Protein AF-A0A2H1WMZ8-F1 (afdb_monomer_lite)

Organism: Spodoptera frugiperda (NCBI:txid7108)

Secondary structure (DSSP, 8-state):
--PPPPPPP-------------------------PPPP-----S--------------HHHHHHHHHHHH----EEEEEEEE---TTSEEEEEEEEEE-TT--EEEEEPPP-TT-TT-EEEEEEEEEESSS--EEEEEETTEEEEE--S---S-EEEEEEEEEPPP-

Sequence (167 aa):
MKANPPLTSVTGDHHGVQCVKSKQTDHLTVSNRRRPWPAATPEALQGRCRPFGVDMVSLKSLIFFACVLAVKANFCTKETYGDTSEDYDVLLRPIILLKPDVANLTVTIPKVPECPYGVAGVKALACDADTWPTVEFKNLTEFNVQRHGDLKITGHVFIAIHCLKTP

Foldseek 3Di:
DDDDDDDDDDDDDDDDDDPDPPPPPPPPPDDDDDDDDDDDDDDPPPPDDDPDPPPCPDVVNVVVVVVVVPDLDWQKDKDKDADPDPPFDKDKDDKDKAAAPDFKDKAFADDDVVQVVDFRMKMKMKTDSAYHWDWADPHRGIIMIGDDDRSRDIIIMIMITTHDDDD

Radius of gyration: 28.24 Å; chains: 1; bounding box: 70×81×45 Å

Structure (mmCIF, N/CA/C/O backbone):
data_AF-A0A2H1WMZ8-F1
#
_entry.id   AF-A0A2H1WMZ8-F1
#
loop_
_atom_site.group_PDB
_atom_site.id
_atom_site.type_symbol
_atom_site.label_atom_id
_atom_site.label_alt_id
_atom_site.label_comp_id
_atom_site.label_asym_id
_atom_site.label_entity_id
_atom_site.label_seq_id
_atom_site.pdbx_PDB_ins_code
_atom_site.Cartn_x
_atom_site.Cartn_y
_atom_site.Cartn_z
_atom_site.occupancy
_atom_site.B_iso_or_equiv
_atom_site.auth_seq_id
_atom_site.auth_comp_id
_atom_site.auth_asym_id
_atom_site.auth_atom_id
_atom_site.pdbx_PDB_model_num
ATOM 1 N N . MET A 1 1 ? -8.175 31.288 22.882 1.00 42.62 1 MET A N 1
ATOM 2 C CA . MET A 1 1 ? -7.386 30.857 21.708 1.00 42.62 1 MET A CA 1
ATOM 3 C C . MET A 1 1 ? -5.986 30.543 22.206 1.00 42.62 1 MET A C 1
ATOM 5 O O . MET A 1 1 ? -5.310 31.455 22.660 1.00 42.62 1 MET A O 1
ATOM 9 N N . LYS A 1 2 ? -5.611 29.263 22.280 1.00 46.62 2 LYS A N 1
ATOM 10 C CA . LYS A 1 2 ? -4.321 28.819 22.826 1.00 46.62 2 LYS A CA 1
ATOM 11 C C . LYS A 1 2 ? -3.487 28.310 21.652 1.00 46.62 2 LYS A C 1
ATOM 13 O O . LYS A 1 2 ? -3.945 27.429 20.935 1.00 46.62 2 LYS A O 1
ATOM 18 N N . ALA A 1 3 ? -2.351 28.953 21.404 1.00 52.97 3 ALA A N 1
ATOM 19 C CA . ALA A 1 3 ? -1.456 28.623 20.303 1.00 52.97 3 ALA A CA 1
ATOM 20 C C . ALA A 1 3 ? -0.713 27.310 20.594 1.00 52.97 3 ALA A C 1
ATOM 22 O O . ALA A 1 3 ? -0.226 27.114 21.709 1.00 52.97 3 ALA A O 1
ATOM 23 N N . ASN A 1 4 ? -0.633 26.431 19.594 1.00 54.44 4 ASN A N 1
ATOM 24 C CA . ASN A 1 4 ? 0.196 25.228 19.637 1.00 54.44 4 ASN A CA 1
ATOM 25 C C . ASN A 1 4 ? 1.666 25.585 19.339 1.00 54.44 4 ASN A C 1
ATOM 27 O O . ASN A 1 4 ? 1.911 26.446 18.490 1.00 54.44 4 ASN A O 1
ATOM 31 N N . PRO A 1 5 ? 2.640 24.938 20.003 1.00 68.12 5 PRO A N 1
ATOM 32 C CA . PRO A 1 5 ? 4.060 25.130 19.718 1.00 68.12 5 PRO A CA 1
ATOM 33 C C . PRO A 1 5 ? 4.503 24.386 18.438 1.00 68.12 5 PRO A C 1
ATOM 35 O O . PRO A 1 5 ? 3.817 23.459 17.999 1.00 68.12 5 PRO A O 1
ATOM 38 N N . PRO A 1 6 ? 5.639 24.781 17.826 1.00 54.50 6 PRO A N 1
ATOM 39 C CA . PRO A 1 6 ? 6.111 24.209 16.570 1.00 54.50 6 PRO A CA 1
ATOM 40 C C . PRO A 1 6 ? 6.726 22.818 16.770 1.00 54.50 6 PRO A C 1
ATOM 42 O O . PRO A 1 6 ? 7.436 22.566 17.743 1.00 54.50 6 PRO A O 1
ATOM 45 N N . LEU A 1 7 ? 6.472 21.928 15.810 1.00 46.00 7 LEU A N 1
ATOM 46 C CA . LEU A 1 7 ? 7.073 20.599 15.727 1.00 46.00 7 LEU A CA 1
ATOM 47 C C . LEU A 1 7 ? 8.547 20.723 15.316 1.00 46.00 7 LEU A C 1
ATOM 49 O O . LEU A 1 7 ? 8.855 21.176 14.214 1.00 46.00 7 LEU A O 1
ATOM 53 N N . THR A 1 8 ? 9.459 20.307 16.191 1.00 41.00 8 THR A N 1
ATOM 54 C CA . THR A 1 8 ? 10.877 20.118 15.865 1.00 41.00 8 THR A CA 1
ATOM 55 C C . THR A 1 8 ? 11.081 18.736 15.253 1.00 41.00 8 THR A C 1
ATOM 57 O O . THR A 1 8 ? 10.750 17.727 15.876 1.00 41.00 8 THR A O 1
ATOM 60 N N . SER A 1 9 ? 11.640 18.681 14.040 1.00 41.94 9 SER A N 1
ATOM 61 C CA . SER A 1 9 ? 12.055 17.428 13.409 1.00 41.94 9 SER A CA 1
ATOM 62 C C . SER A 1 9 ? 13.255 16.844 14.151 1.00 41.94 9 SER A C 1
ATOM 64 O O . SER A 1 9 ? 14.292 17.499 14.265 1.00 41.94 9 SER A O 1
ATOM 66 N N . VAL A 1 10 ? 13.130 15.605 14.615 1.00 43.31 10 VAL A N 1
ATOM 67 C CA . VAL A 1 10 ? 14.248 14.827 15.151 1.00 43.31 10 VAL A CA 1
ATOM 68 C C . VAL A 1 10 ? 14.757 13.918 14.035 1.00 43.31 10 VAL A C 1
ATOM 70 O O . VAL A 1 10 ? 14.108 12.940 13.674 1.00 43.31 10 VAL A O 1
ATOM 73 N N . THR A 1 11 ? 15.914 14.250 13.468 1.00 45.00 11 THR A N 1
ATOM 74 C CA . THR A 1 11 ? 16.747 13.306 12.715 1.00 45.00 11 THR A CA 1
ATOM 75 C C . THR A 1 11 ? 17.418 12.372 13.715 1.00 45.00 11 THR A C 1
ATOM 77 O O . THR A 1 11 ? 18.298 12.793 14.463 1.00 45.00 11 THR A O 1
ATOM 80 N N . GLY A 1 12 ? 16.951 11.125 13.767 1.00 42.94 12 GLY A N 1
ATOM 81 C CA . GLY A 1 12 ? 17.564 10.048 14.534 1.00 42.94 12 GLY A CA 1
ATOM 82 C C . GLY A 1 12 ? 18.477 9.213 13.645 1.00 42.94 12 GLY A C 1
ATOM 83 O O . GLY A 1 12 ? 18.004 8.501 12.760 1.00 42.94 12 GLY A O 1
ATOM 84 N N . ASP A 1 13 ? 19.779 9.309 13.899 1.00 47.81 13 ASP A N 1
ATOM 85 C CA . ASP A 1 13 ? 20.797 8.394 13.398 1.00 47.81 13 ASP A CA 1
ATOM 86 C C . ASP A 1 13 ? 20.558 6.988 13.965 1.00 47.81 13 ASP A C 1
ATOM 88 O O . ASP A 1 13 ? 20.575 6.780 15.181 1.00 47.81 13 ASP A O 1
ATOM 92 N N . HIS A 1 14 ? 20.375 5.996 13.090 1.00 48.16 14 HIS A N 1
ATOM 93 C CA . HIS A 1 14 ? 20.364 4.593 13.492 1.00 48.16 14 HIS A CA 1
ATOM 94 C C . HIS A 1 14 ? 21.614 3.869 13.000 1.00 48.16 14 HIS A C 1
ATOM 96 O O . HIS A 1 14 ? 21.818 3.587 11.820 1.00 48.16 14 HIS A O 1
ATOM 102 N N . HIS A 1 15 ? 22.443 3.580 13.996 1.00 46.25 15 HIS A N 1
ATOM 103 C CA . HIS A 1 15 ? 23.606 2.720 13.992 1.00 46.25 15 HIS A CA 1
ATOM 104 C C . HIS A 1 15 ? 23.340 1.323 13.403 1.00 46.25 15 HIS A C 1
ATOM 106 O O . HIS A 1 15 ? 22.378 0.652 13.759 1.00 46.25 15 HIS A O 1
ATOM 112 N N . GLY A 1 16 ? 24.300 0.865 12.595 1.00 40.22 16 GLY A N 1
ATOM 113 C CA . GLY A 1 16 ? 24.899 -0.469 12.693 1.00 40.22 16 GLY A CA 1
ATOM 114 C C . GLY A 1 16 ? 23.970 -1.676 12.572 1.00 40.22 16 GLY A C 1
ATOM 115 O O . GLY A 1 16 ? 23.583 -2.277 13.569 1.00 40.22 16 GLY A O 1
ATOM 116 N N . VAL A 1 17 ? 23.751 -2.133 11.338 1.00 43.41 17 VAL A N 1
ATOM 117 C CA . VAL A 1 17 ? 23.287 -3.498 11.066 1.00 43.41 17 VAL A CA 1
ATOM 118 C C . VAL A 1 17 ? 24.372 -4.479 11.522 1.00 43.41 17 VAL A C 1
ATOM 120 O O . VAL A 1 17 ? 25.395 -4.661 10.862 1.00 43.41 17 VAL A O 1
ATOM 123 N N . GLN A 1 18 ? 24.161 -5.113 12.673 1.00 41.50 18 GLN A N 1
ATOM 124 C CA . GLN A 1 18 ? 24.968 -6.239 13.122 1.00 41.50 18 GLN A CA 1
ATOM 125 C C . GLN A 1 18 ? 24.476 -7.502 12.408 1.00 41.50 18 GLN A C 1
ATOM 127 O O . GLN A 1 18 ? 23.421 -8.046 12.728 1.00 41.50 18 GLN A O 1
ATOM 132 N N . CYS A 1 19 ? 25.242 -7.969 11.419 1.00 43.19 19 CYS A N 1
ATOM 133 C CA . CYS A 1 19 ? 24.990 -9.240 10.748 1.00 43.19 19 CYS A CA 1
ATOM 134 C C . CYS A 1 19 ? 25.042 -10.382 11.769 1.00 43.19 19 CYS A C 1
ATOM 136 O O . CYS A 1 19 ? 26.109 -10.756 12.265 1.00 43.19 19 CYS A O 1
ATOM 138 N N . VAL A 1 20 ? 23.875 -10.947 12.076 1.00 43.25 20 VAL A N 1
ATOM 139 C CA . VAL A 1 20 ? 23.751 -12.177 12.852 1.00 43.25 20 VAL A CA 1
ATOM 140 C C . VAL A 1 20 ? 24.402 -13.294 12.045 1.00 43.25 20 VAL A C 1
ATOM 142 O O . VAL A 1 20 ? 23.936 -13.684 10.977 1.00 43.25 20 VAL A O 1
ATOM 145 N N . LYS A 1 21 ? 25.528 -13.784 12.557 1.00 37.66 21 LYS A N 1
ATOM 146 C CA . LYS A 1 21 ? 26.268 -14.920 12.016 1.00 37.66 21 LYS A CA 1
ATOM 147 C C . LYS A 1 21 ? 25.383 -16.161 12.168 1.00 37.66 21 LYS A C 1
ATOM 149 O O . LYS A 1 21 ? 25.259 -16.694 13.271 1.00 37.66 21 LYS A O 1
ATOM 154 N N . SER A 1 22 ? 24.735 -16.604 11.093 1.00 46.38 22 SER A N 1
ATOM 155 C CA . SER A 1 22 ? 24.029 -17.882 11.087 1.00 46.38 22 SER A CA 1
ATOM 156 C C . SER A 1 22 ? 25.059 -18.993 11.294 1.00 46.38 22 SER A C 1
ATOM 158 O O . SER A 1 22 ? 25.997 -19.182 10.521 1.00 46.38 22 SER A O 1
ATOM 160 N N . LYS A 1 23 ? 24.925 -19.704 12.413 1.00 50.72 23 LYS A N 1
ATOM 161 C CA . LYS A 1 23 ? 25.692 -20.911 12.699 1.00 50.72 23 LYS A CA 1
ATOM 162 C C . LYS A 1 23 ? 25.115 -22.001 11.797 1.00 50.72 23 LYS A C 1
ATOM 164 O O . LYS A 1 23 ? 24.105 -22.611 12.128 1.00 50.72 23 LYS A O 1
ATOM 169 N N . GLN A 1 24 ? 25.695 -22.157 10.612 1.00 47.69 24 GLN A N 1
ATOM 170 C CA . GLN A 1 24 ? 25.340 -23.221 9.684 1.00 47.69 24 GLN A CA 1
ATOM 171 C C . GLN A 1 24 ? 25.824 -24.538 10.301 1.00 47.69 24 GLN A C 1
ATOM 173 O O . GLN A 1 24 ? 27.018 -24.828 10.347 1.00 47.69 24 GLN A O 1
ATOM 178 N N . THR A 1 25 ? 24.899 -25.285 10.896 1.00 44.28 25 THR A N 1
ATOM 179 C CA . THR A 1 25 ? 25.157 -26.644 11.367 1.00 44.28 25 THR A CA 1
ATOM 180 C C . THR A 1 25 ? 25.155 -27.546 10.140 1.00 44.28 25 THR A C 1
ATOM 182 O O . THR A 1 25 ? 24.111 -28.049 9.728 1.00 44.28 25 THR A O 1
ATOM 185 N N . ASP A 1 26 ? 26.326 -27.705 9.528 1.00 50.72 26 ASP A N 1
ATOM 186 C CA . ASP A 1 26 ? 26.569 -28.694 8.482 1.00 50.72 26 ASP A CA 1
ATOM 187 C C . ASP A 1 26 ? 26.426 -30.100 9.074 1.00 50.72 26 ASP A C 1
ATOM 189 O O . ASP A 1 26 ? 27.381 -30.716 9.550 1.00 50.72 26 ASP A O 1
ATOM 193 N N . HIS A 1 27 ? 25.213 -30.646 9.027 1.00 58.81 27 HIS A N 1
ATOM 194 C CA . HIS A 1 27 ? 25.002 -32.086 9.125 1.00 58.81 27 HIS A CA 1
ATOM 195 C C . HIS A 1 27 ? 25.358 -32.735 7.780 1.00 58.81 27 HIS A C 1
ATOM 197 O O . HIS A 1 27 ? 24.506 -33.229 7.047 1.00 58.81 27 HIS A O 1
ATOM 203 N N . LEU A 1 28 ? 26.653 -32.734 7.456 1.00 58.25 28 LEU A N 1
ATOM 204 C CA . LEU A 1 28 ? 27.221 -33.551 6.389 1.00 58.25 28 LEU A CA 1
ATOM 205 C C . LEU A 1 28 ? 27.454 -34.965 6.924 1.00 58.25 28 LEU A C 1
ATOM 207 O O . LEU A 1 28 ? 28.504 -35.287 7.477 1.00 58.25 28 LEU A O 1
ATOM 211 N N . THR A 1 29 ? 26.473 -35.845 6.741 1.00 61.41 29 THR A N 1
ATOM 212 C CA . THR A 1 29 ? 26.695 -37.289 6.860 1.00 61.41 29 THR A CA 1
ATOM 213 C C . THR A 1 29 ? 27.374 -37.784 5.583 1.00 61.41 29 THR A C 1
ATOM 215 O O . THR A 1 29 ? 26.731 -38.256 4.648 1.00 61.41 29 THR A O 1
ATOM 218 N N . VAL A 1 30 ? 28.700 -37.652 5.515 1.00 44.41 30 VAL A N 1
ATOM 219 C CA . VAL A 1 30 ? 29.505 -38.260 4.447 1.00 44.41 30 VAL A CA 1
ATOM 220 C C . VAL A 1 30 ? 29.596 -39.765 4.703 1.00 44.41 30 VAL A C 1
ATOM 222 O O . VAL A 1 30 ? 30.289 -40.228 5.609 1.00 44.41 30 VAL A O 1
ATOM 225 N N . SER A 1 31 ? 28.879 -40.544 3.892 1.00 60.22 31 SER A N 1
ATOM 226 C CA . SER A 1 31 ? 29.014 -41.999 3.831 1.00 60.22 31 SER A CA 1
ATOM 227 C C . SER A 1 31 ? 30.369 -42.367 3.222 1.00 60.22 31 SER A C 1
ATOM 229 O O . SER A 1 31 ? 30.642 -42.145 2.043 1.00 60.22 31 SER A O 1
ATOM 231 N N . ASN A 1 32 ? 31.231 -42.937 4.055 1.00 54.66 32 ASN A N 1
ATOM 232 C CA . ASN A 1 32 ? 32.567 -43.397 3.706 1.00 54.66 32 ASN A CA 1
ATOM 233 C C . ASN A 1 32 ? 32.468 -44.748 2.965 1.00 54.66 32 ASN A C 1
ATOM 235 O O . ASN A 1 32 ? 32.590 -45.810 3.571 1.00 54.66 32 ASN A O 1
ATOM 239 N N . ARG A 1 33 ? 32.223 -44.735 1.648 1.00 60.72 33 ARG A N 1
ATOM 240 C CA . ARG A 1 33 ? 32.404 -45.920 0.784 1.00 60.72 33 ARG A CA 1
ATOM 241 C C . ARG A 1 33 ? 33.689 -45.784 -0.024 1.00 60.72 33 ARG A C 1
ATOM 243 O O . ARG A 1 33 ? 33.685 -45.351 -1.172 1.00 60.72 33 ARG A O 1
ATOM 250 N N . ARG A 1 34 ? 34.800 -46.194 0.589 1.00 63.84 34 ARG A N 1
ATOM 251 C CA . ARG A 1 34 ? 36.074 -46.414 -0.105 1.00 63.84 34 ARG A CA 1
ATOM 252 C C . ARG A 1 34 ? 35.965 -47.678 -0.961 1.00 63.84 34 ARG A C 1
ATOM 254 O O . ARG A 1 34 ? 35.870 -48.776 -0.421 1.00 63.84 34 ARG A O 1
ATOM 261 N N . ARG A 1 35 ? 36.012 -47.531 -2.287 1.00 69.81 35 ARG A N 1
ATOM 262 C CA . ARG A 1 35 ? 36.519 -48.586 -3.177 1.00 69.81 35 ARG A CA 1
ATOM 263 C C . ARG A 1 35 ? 38.016 -48.333 -3.397 1.00 69.81 35 ARG A C 1
ATOM 265 O O . ARG A 1 35 ? 38.363 -47.202 -3.732 1.00 69.81 35 ARG A O 1
ATOM 272 N N . PRO A 1 36 ? 38.895 -49.331 -3.231 1.00 62.31 36 PRO A N 1
ATOM 273 C CA . PRO A 1 36 ? 40.279 -49.239 -3.679 1.00 62.31 36 PRO A CA 1
ATOM 274 C C . PRO A 1 36 ? 40.313 -49.272 -5.212 1.00 62.31 36 PRO A C 1
ATOM 276 O O . PRO A 1 36 ? 39.778 -50.206 -5.809 1.00 62.31 36 PRO A O 1
ATOM 279 N N . TRP A 1 37 ? 40.924 -48.272 -5.847 1.00 65.00 37 TRP A N 1
ATOM 280 C CA . TRP A 1 37 ? 41.340 -48.363 -7.250 1.00 65.00 37 TRP A CA 1
ATOM 281 C C . TRP A 1 37 ? 42.851 -48.636 -7.304 1.00 65.00 37 TRP A C 1
ATOM 283 O O . TRP A 1 37 ? 43.570 -48.122 -6.441 1.00 65.00 37 TRP A O 1
ATOM 293 N N . PRO A 1 38 ? 43.353 -49.433 -8.265 1.00 63.09 38 PRO A N 1
ATOM 294 C CA . PRO A 1 38 ? 44.772 -49.753 -8.356 1.00 63.09 38 PRO A CA 1
ATOM 295 C C . PRO A 1 38 ? 45.602 -48.527 -8.742 1.00 63.09 38 PRO A C 1
ATOM 297 O O . PRO A 1 38 ? 45.184 -47.710 -9.564 1.00 63.09 38 PRO A O 1
ATOM 300 N N . ALA A 1 39 ? 46.793 -48.428 -8.156 1.00 54.12 39 ALA A N 1
ATOM 301 C CA . ALA A 1 39 ? 47.775 -47.400 -8.457 1.00 54.12 39 ALA A CA 1
ATOM 302 C C . ALA A 1 39 ? 48.192 -47.461 -9.935 1.00 54.12 39 ALA A C 1
ATOM 304 O O . ALA A 1 39 ? 48.810 -48.430 -10.371 1.00 54.12 39 ALA A O 1
ATOM 305 N N . ALA A 1 40 ? 47.866 -46.412 -10.689 1.00 57.50 40 ALA A N 1
ATOM 306 C CA . ALA A 1 40 ? 48.524 -46.109 -11.950 1.00 57.50 40 ALA A CA 1
ATOM 307 C C . ALA A 1 40 ? 49.651 -45.103 -11.673 1.00 57.50 40 ALA A C 1
ATOM 309 O O . ALA A 1 40 ? 49.449 -44.071 -11.032 1.00 57.50 40 ALA A O 1
ATOM 310 N N . THR A 1 41 ? 50.844 -45.465 -12.122 1.00 58.28 41 THR A N 1
ATOM 311 C CA . THR A 1 41 ? 52.135 -44.781 -12.002 1.00 58.28 41 THR A CA 1
ATOM 312 C C . THR A 1 41 ? 52.080 -43.337 -12.538 1.00 58.28 41 THR A C 1
ATOM 314 O O . THR A 1 41 ? 51.694 -43.153 -13.695 1.00 58.28 41 THR A O 1
ATOM 317 N N . PRO A 1 42 ? 52.476 -42.297 -11.772 1.00 55.53 42 PRO A N 1
ATOM 318 C CA . PRO A 1 42 ? 52.453 -40.915 -12.238 1.00 55.53 42 PRO A CA 1
ATOM 319 C C . PRO A 1 42 ? 53.870 -40.431 -12.583 1.00 55.53 42 PRO A C 1
ATOM 321 O O . PRO A 1 42 ? 54.480 -39.707 -11.805 1.00 55.53 42 PRO A O 1
ATOM 324 N N . GLU A 1 43 ? 54.410 -40.808 -13.743 1.00 58.31 43 GLU A N 1
ATOM 325 C CA . GLU A 1 43 ? 55.758 -40.356 -14.158 1.00 58.31 43 GLU A CA 1
ATOM 326 C C . GLU A 1 43 ? 55.802 -39.595 -15.495 1.00 58.31 43 GLU A C 1
ATOM 328 O O . GLU A 1 43 ? 56.878 -39.249 -15.965 1.00 58.31 43 GLU A O 1
ATOM 333 N N . ALA A 1 44 ? 54.662 -39.238 -16.105 1.00 57.88 44 ALA A N 1
ATOM 334 C CA . ALA A 1 44 ? 54.677 -38.647 -17.455 1.00 57.88 44 ALA A CA 1
ATOM 335 C C . ALA A 1 44 ? 53.774 -37.418 -17.687 1.00 57.88 44 ALA A C 1
ATOM 337 O O . ALA A 1 44 ? 53.413 -37.134 -18.825 1.00 57.88 44 ALA A O 1
ATOM 338 N N . LEU A 1 45 ? 53.418 -36.650 -16.650 1.00 51.62 45 LEU A N 1
ATOM 339 C CA . LEU A 1 45 ? 52.582 -35.440 -16.805 1.00 51.62 45 LEU A CA 1
ATOM 340 C C . LEU A 1 45 ? 53.209 -34.170 -16.214 1.00 51.62 45 LEU A C 1
ATOM 342 O O . LEU A 1 45 ? 52.519 -33.234 -15.824 1.00 51.62 45 LEU A O 1
ATOM 346 N N . GLN A 1 46 ? 54.542 -34.091 -16.221 1.00 55.62 46 GLN A N 1
ATOM 347 C CA . GLN A 1 46 ? 55.292 -32.872 -15.891 1.00 55.62 46 GLN A CA 1
ATOM 348 C C . GLN A 1 46 ? 55.451 -31.945 -17.115 1.00 55.62 46 GLN A C 1
ATOM 350 O O . GLN A 1 46 ? 56.499 -31.356 -17.375 1.00 55.62 46 GLN A O 1
ATOM 355 N N . GLY A 1 47 ? 54.377 -31.814 -17.894 1.00 50.56 47 GLY A N 1
ATOM 356 C CA . GLY A 1 47 ? 54.275 -30.883 -19.009 1.00 50.56 47 GLY A CA 1
ATOM 357 C C . GLY A 1 47 ? 53.830 -29.508 -18.522 1.00 50.56 47 GLY A C 1
ATOM 358 O O . GLY A 1 47 ? 52.640 -29.245 -18.441 1.00 50.56 47 GLY A O 1
ATOM 359 N N . ARG A 1 48 ? 54.805 -28.654 -18.184 1.00 57.53 48 ARG A N 1
ATOM 360 C CA . ARG A 1 48 ? 54.744 -27.175 -18.131 1.00 57.53 48 ARG A CA 1
ATOM 361 C C . ARG A 1 48 ? 53.337 -26.542 -18.164 1.00 57.53 48 ARG A C 1
ATOM 363 O O . ARG A 1 48 ? 52.925 -25.985 -19.181 1.00 57.53 48 ARG A O 1
ATOM 370 N N . CYS A 1 49 ? 52.682 -26.453 -17.011 1.00 54.62 49 CYS A N 1
ATOM 371 C CA . CYS A 1 49 ? 51.713 -25.382 -16.788 1.00 54.62 49 CYS A CA 1
ATOM 372 C C . CYS A 1 49 ? 52.494 -24.088 -16.531 1.00 54.62 49 CYS A C 1
ATOM 374 O O . CYS A 1 49 ? 53.032 -23.885 -15.443 1.00 54.62 49 CYS A O 1
ATOM 376 N N . ARG A 1 50 ? 52.595 -23.213 -17.540 1.00 60.53 50 ARG A N 1
ATOM 377 C CA . ARG A 1 50 ? 52.918 -21.805 -17.279 1.00 60.53 50 ARG A CA 1
ATOM 378 C C . ARG A 1 50 ? 51.731 -21.224 -16.505 1.00 60.53 50 ARG A C 1
ATOM 380 O O . ARG A 1 50 ? 50.617 -21.321 -17.022 1.00 60.53 50 ARG A O 1
ATOM 387 N N . PRO A 1 51 ? 51.915 -20.641 -15.310 1.00 55.12 51 PRO A N 1
ATOM 388 C CA . PRO A 1 51 ? 50.850 -19.863 -14.707 1.00 55.12 51 PRO A CA 1
ATOM 389 C C . PRO A 1 51 ? 50.601 -18.689 -15.650 1.00 55.12 51 PRO A C 1
ATOM 391 O O . PRO A 1 51 ? 51.471 -17.841 -15.851 1.00 55.12 51 PRO A O 1
ATOM 394 N N . PHE A 1 52 ? 49.444 -18.688 -16.309 1.00 56.50 52 PHE A N 1
ATOM 395 C CA . PHE A 1 52 ? 48.944 -17.478 -16.936 1.00 56.50 52 PHE A CA 1
ATOM 396 C C . PHE A 1 52 ? 48.926 -16.412 -15.843 1.00 56.50 52 PHE A C 1
ATOM 398 O O . PHE A 1 52 ? 48.354 -16.643 -14.778 1.00 56.50 52 PHE A O 1
ATOM 405 N N . GLY A 1 53 ? 49.621 -15.299 -16.084 1.00 55.94 53 GLY A N 1
ATOM 406 C CA . GLY A 1 53 ? 49.625 -14.120 -15.227 1.00 55.94 53 GLY A CA 1
ATOM 407 C C . GLY A 1 53 ? 48.242 -13.488 -15.225 1.00 55.94 53 GLY A C 1
ATOM 408 O O . GLY A 1 53 ? 48.015 -12.466 -15.857 1.00 55.94 53 GLY A O 1
ATOM 409 N N . VAL A 1 54 ? 47.294 -14.143 -14.563 1.00 58.12 54 VAL A N 1
ATOM 410 C CA . VAL A 1 54 ? 46.131 -13.469 -14.023 1.00 58.12 54 VAL A CA 1
ATOM 411 C C . VAL A 1 54 ? 46.669 -12.681 -12.845 1.00 58.12 54 VAL A C 1
ATOM 413 O O . VAL A 1 54 ? 46.960 -13.244 -11.788 1.00 58.12 54 VAL A O 1
ATOM 416 N N . ASP A 1 55 ? 46.898 -11.386 -13.071 1.00 63.69 55 ASP A N 1
ATOM 417 C CA . ASP A 1 55 ? 47.088 -10.437 -11.986 1.00 63.69 55 ASP A CA 1
ATOM 418 C C . ASP A 1 55 ? 46.034 -10.764 -10.943 1.00 63.69 55 ASP A C 1
ATOM 420 O O . ASP A 1 55 ? 44.846 -10.870 -11.254 1.00 63.69 55 ASP A O 1
ATOM 424 N N . MET A 1 56 ? 46.497 -11.064 -9.736 1.00 59.19 56 MET A N 1
ATOM 425 C CA . MET A 1 56 ? 45.677 -11.514 -8.629 1.00 59.19 56 MET A CA 1
ATOM 426 C C . MET A 1 56 ? 44.828 -10.320 -8.188 1.00 59.19 56 MET A C 1
ATOM 428 O O . MET A 1 56 ? 45.119 -9.679 -7.180 1.00 59.19 56 MET A O 1
ATOM 432 N N . VAL A 1 57 ? 43.813 -9.977 -8.992 1.00 59.31 57 VAL A N 1
ATOM 433 C CA . VAL A 1 57 ? 42.783 -9.002 -8.670 1.00 59.31 57 VAL A CA 1
ATOM 434 C C . VAL A 1 57 ? 42.185 -9.541 -7.390 1.00 59.31 57 VAL A C 1
ATOM 436 O O . VAL A 1 57 ? 41.538 -10.588 -7.383 1.00 59.31 57 VAL A O 1
ATOM 439 N N . SER A 1 58 ? 42.585 -8.902 -6.291 1.00 69.31 58 SER A N 1
ATOM 440 C CA . SER A 1 58 ? 42.419 -9.385 -4.928 1.00 69.31 58 SER A CA 1
ATOM 441 C C . SER A 1 58 ? 41.045 -10.022 -4.780 1.00 69.31 58 SER A C 1
ATOM 443 O O . SER A 1 58 ? 40.045 -9.368 -5.058 1.00 69.31 58 SER A O 1
ATOM 445 N N . LEU A 1 59 ? 40.972 -11.285 -4.349 1.00 63.31 59 LEU A N 1
ATOM 446 C CA . LEU A 1 59 ? 39.710 -12.010 -4.138 1.00 63.31 59 LEU A CA 1
ATOM 447 C C . LEU A 1 59 ? 38.706 -11.184 -3.306 1.00 63.31 59 LEU A C 1
ATOM 449 O O . LEU A 1 59 ? 37.497 -11.288 -3.482 1.00 63.31 59 LEU A O 1
ATOM 453 N N . LYS A 1 60 ? 39.220 -10.285 -2.455 1.00 62.91 60 LYS A N 1
ATOM 454 C CA . LYS A 1 60 ? 38.439 -9.296 -1.704 1.00 62.91 60 LYS A CA 1
ATOM 455 C C . LYS A 1 60 ? 37.698 -8.294 -2.600 1.00 62.91 60 LYS A C 1
ATOM 457 O O . LYS A 1 60 ? 36.567 -7.954 -2.288 1.00 62.91 60 LYS A O 1
ATOM 462 N N . SER A 1 61 ? 38.303 -7.849 -3.700 1.00 65.12 61 SER A N 1
ATOM 463 C CA . SER A 1 61 ? 37.702 -6.958 -4.702 1.00 65.12 61 SER A CA 1
ATOM 464 C C . SER A 1 61 ? 36.576 -7.648 -5.482 1.00 65.12 61 SER A C 1
ATOM 466 O O . SER A 1 61 ? 35.506 -7.065 -5.639 1.00 65.12 61 SER A O 1
ATOM 468 N N . LEU A 1 62 ? 36.755 -8.919 -5.864 1.00 65.19 62 LEU A N 1
ATOM 469 C CA . LEU A 1 62 ? 35.703 -9.730 -6.499 1.00 65.19 62 LEU A CA 1
ATOM 470 C C . LEU A 1 62 ? 34.507 -9.978 -5.566 1.00 65.19 62 LEU A C 1
ATOM 472 O O . LEU A 1 62 ? 33.361 -9.837 -5.988 1.00 65.19 62 LEU A O 1
ATOM 476 N N . ILE A 1 63 ? 34.758 -10.282 -4.288 1.00 66.19 63 ILE A N 1
ATOM 477 C CA . ILE A 1 63 ? 33.694 -10.446 -3.282 1.00 66.19 63 ILE A CA 1
ATOM 478 C C . ILE A 1 63 ? 32.949 -9.122 -3.050 1.00 66.19 63 ILE A C 1
ATOM 480 O O . ILE A 1 63 ? 31.726 -9.122 -2.919 1.00 66.19 63 ILE A O 1
ATOM 484 N N . PHE A 1 64 ? 33.655 -7.987 -3.049 1.00 60.97 64 PHE A N 1
ATOM 485 C CA . PHE A 1 64 ? 33.028 -6.675 -2.875 1.00 60.97 64 PHE A CA 1
ATOM 486 C C . PHE A 1 64 ? 32.085 -6.331 -4.038 1.00 60.97 64 PHE A C 1
ATOM 488 O O . PHE A 1 64 ? 30.947 -5.934 -3.800 1.00 60.97 64 PHE A O 1
ATOM 495 N N . PHE A 1 65 ? 32.510 -6.555 -5.287 1.00 60.88 65 PHE A N 1
ATOM 496 C CA . PHE A 1 65 ? 31.657 -6.337 -6.461 1.00 60.88 65 PHE A CA 1
ATOM 497 C C . PHE A 1 65 ? 30.450 -7.284 -6.502 1.00 60.88 65 PHE A C 1
ATOM 499 O O . PHE A 1 65 ? 29.346 -6.847 -6.823 1.00 60.88 65 PHE A O 1
ATOM 506 N N . ALA A 1 66 ? 30.620 -8.553 -6.120 1.00 61.56 66 ALA A N 1
ATOM 507 C CA . ALA A 1 66 ? 29.510 -9.504 -6.051 1.00 61.56 66 ALA A CA 1
ATOM 508 C C . ALA A 1 66 ? 28.453 -9.103 -5.001 1.00 61.56 66 ALA A C 1
ATOM 510 O O . ALA A 1 66 ? 27.258 -9.227 -5.261 1.00 61.56 66 ALA A O 1
ATOM 511 N N . CYS A 1 67 ? 28.866 -8.567 -3.846 1.00 57.56 67 CYS A N 1
ATOM 512 C CA . CYS A 1 67 ? 27.938 -8.081 -2.820 1.00 57.56 67 CYS A CA 1
ATOM 513 C C . CYS A 1 67 ? 27.192 -6.805 -3.237 1.00 57.56 67 CYS A C 1
ATOM 515 O O . CYS A 1 67 ? 26.005 -6.680 -2.945 1.00 57.56 67 CYS A O 1
ATOM 517 N N . VAL A 1 68 ? 27.851 -5.878 -3.941 1.00 60.78 68 VAL A N 1
ATOM 518 C CA . VAL A 1 68 ? 27.211 -4.638 -4.421 1.00 60.78 68 VAL A CA 1
ATOM 519 C C . VAL A 1 68 ? 26.145 -4.930 -5.484 1.00 60.78 68 VAL A C 1
ATOM 521 O O . VAL A 1 68 ? 25.110 -4.273 -5.508 1.00 60.78 68 VAL A O 1
ATOM 524 N N . LEU A 1 69 ? 26.340 -5.956 -6.317 1.00 58.16 69 LEU A N 1
ATOM 525 C CA . LEU A 1 69 ? 25.363 -6.354 -7.340 1.00 58.16 69 LEU A CA 1
ATOM 526 C C . LEU A 1 69 ? 24.179 -7.172 -6.790 1.00 58.16 69 LEU A C 1
ATOM 528 O O . LEU A 1 69 ? 23.166 -7.311 -7.474 1.00 58.16 69 LEU A O 1
ATOM 532 N N . ALA A 1 70 ? 24.285 -7.724 -5.577 1.00 57.69 70 ALA A N 1
ATOM 533 C CA . ALA A 1 70 ? 23.277 -8.627 -5.018 1.00 57.69 70 ALA A CA 1
ATOM 534 C C . ALA A 1 70 ? 22.149 -7.920 -4.246 1.00 57.69 70 ALA A C 1
ATOM 536 O O . ALA A 1 70 ? 21.113 -8.534 -3.985 1.00 57.69 70 ALA A O 1
ATOM 537 N N . VAL A 1 71 ? 22.302 -6.640 -3.898 1.00 59.41 71 VAL A N 1
ATOM 538 C CA . VAL A 1 71 ? 21.235 -5.870 -3.246 1.00 59.41 71 VAL A CA 1
ATOM 539 C C . VAL A 1 71 ? 20.412 -5.180 -4.328 1.00 59.41 71 VAL A C 1
ATOM 541 O O . VAL A 1 71 ? 20.645 -4.021 -4.659 1.00 59.41 71 VAL A O 1
ATOM 544 N N . LYS A 1 72 ? 19.434 -5.892 -4.902 1.00 65.88 72 LYS A N 1
ATOM 545 C CA . LYS A 1 72 ? 18.348 -5.211 -5.619 1.00 65.88 72 LYS A CA 1
ATOM 546 C C . LYS A 1 72 ? 17.607 -4.359 -4.595 1.00 65.88 72 LYS A C 1
ATOM 548 O O . LYS A 1 72 ? 16.851 -4.887 -3.781 1.00 65.88 72 LYS A O 1
ATOM 553 N N . ALA A 1 73 ? 17.894 -3.063 -4.579 1.00 70.69 73 ALA A N 1
ATOM 554 C CA . ALA A 1 73 ? 17.150 -2.122 -3.765 1.00 70.69 73 ALA A CA 1
ATOM 555 C C . ALA A 1 73 ? 15.700 -2.128 -4.264 1.00 70.69 73 ALA A C 1
ATOM 557 O O . ALA A 1 73 ? 15.442 -1.800 -5.417 1.00 70.69 73 ALA A O 1
ATOM 558 N N . ASN A 1 74 ? 14.764 -2.548 -3.413 1.00 84.38 74 ASN A N 1
ATOM 559 C CA . ASN A 1 74 ? 13.351 -2.322 -3.677 1.00 84.38 74 ASN A CA 1
ATOM 560 C C . ASN A 1 74 ? 13.047 -0.875 -3.282 1.00 84.38 74 ASN A C 1
ATOM 562 O O . ASN A 1 74 ? 13.312 -0.469 -2.149 1.00 84.38 74 ASN A O 1
ATOM 566 N N . PHE A 1 75 ? 12.510 -0.105 -4.216 1.00 94.38 75 PHE A N 1
ATOM 567 C CA . PHE A 1 75 ? 12.042 1.250 -3.986 1.00 94.38 75 PHE A CA 1
ATOM 568 C C . PHE A 1 75 ? 10.663 1.173 -3.338 1.00 94.38 75 PHE A C 1
ATOM 570 O O . PHE A 1 75 ? 9.707 0.695 -3.948 1.00 94.38 75 PHE A O 1
ATOM 577 N N . CYS A 1 76 ? 10.567 1.593 -2.078 1.00 95.75 76 CYS A N 1
ATOM 578 C CA . CYS A 1 76 ? 9.374 1.380 -1.269 1.00 95.75 76 CYS A CA 1
ATOM 579 C C . CYS A 1 76 ? 8.817 2.686 -0.713 1.00 95.75 76 CYS A C 1
ATOM 581 O O . CYS A 1 76 ? 9.452 3.327 0.118 1.00 95.75 76 CYS A O 1
ATOM 583 N N . THR A 1 77 ? 7.586 3.021 -1.071 1.00 97.19 77 THR A N 1
ATOM 584 C CA . THR A 1 77 ? 6.876 4.176 -0.520 1.00 97.19 77 THR A CA 1
ATOM 585 C C . THR A 1 77 ? 5.920 3.726 0.568 1.00 97.19 77 THR A C 1
ATOM 587 O O . THR A 1 77 ? 5.138 2.788 0.392 1.00 97.19 77 THR A O 1
ATOM 590 N N . LYS A 1 78 ? 5.999 4.401 1.713 1.00 96.81 78 LYS A N 1
ATOM 591 C CA . LYS A 1 78 ? 5.156 4.161 2.878 1.00 96.81 78 LYS A CA 1
ATOM 592 C C . LYS A 1 78 ? 4.225 5.343 3.064 1.00 96.81 78 LYS A C 1
ATOM 594 O O . LYS A 1 78 ? 4.711 6.462 3.148 1.00 96.81 78 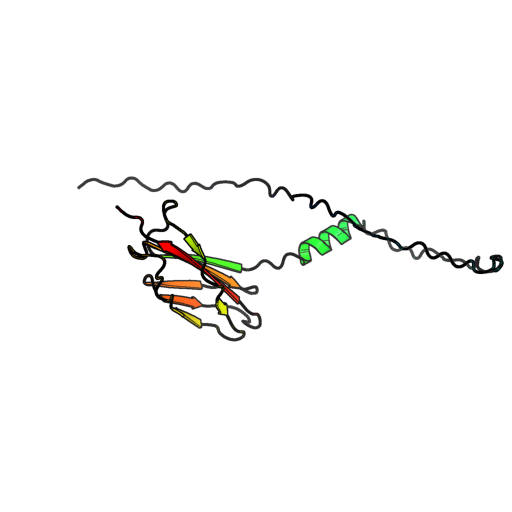LYS A O 1
ATOM 599 N N . GLU A 1 79 ? 2.945 5.058 3.243 1.00 97.62 79 GLU A N 1
ATOM 600 C CA . GLU A 1 79 ? 1.935 6.066 3.548 1.00 97.62 79 GLU A CA 1
ATOM 601 C C . GLU A 1 79 ? 1.019 5.580 4.675 1.00 97.62 79 GLU A C 1
ATOM 603 O O . GLU A 1 79 ? 0.849 4.373 4.894 1.00 97.62 79 GLU A O 1
ATOM 608 N N . THR A 1 80 ? 0.440 6.518 5.418 1.00 96.94 80 THR A N 1
ATOM 609 C CA . THR A 1 80 ? -0.441 6.238 6.558 1.00 96.94 80 THR A CA 1
ATOM 610 C C . THR A 1 80 ? -1.693 7.097 6.505 1.00 96.94 80 THR A C 1
ATOM 612 O O . THR A 1 80 ? -1.615 8.275 6.176 1.00 96.94 80 THR A O 1
ATOM 615 N N . TYR A 1 81 ? -2.830 6.532 6.902 1.00 97.44 81 TYR A N 1
ATOM 616 C CA . TYR A 1 81 ? -4.095 7.249 7.026 1.00 97.44 81 TYR A CA 1
ATOM 617 C C . TYR A 1 81 ? -4.770 6.910 8.354 1.00 97.44 81 TYR A C 1
ATOM 619 O O . TYR A 1 81 ? -4.896 5.736 8.702 1.00 97.44 81 TYR A O 1
ATOM 627 N N . GLY A 1 82 ? -5.242 7.927 9.074 1.00 95.88 82 GLY A N 1
ATOM 628 C CA . GLY A 1 82 ? -5.807 7.772 10.417 1.00 95.88 82 GLY A CA 1
ATOM 629 C C . GLY A 1 82 ? -4.740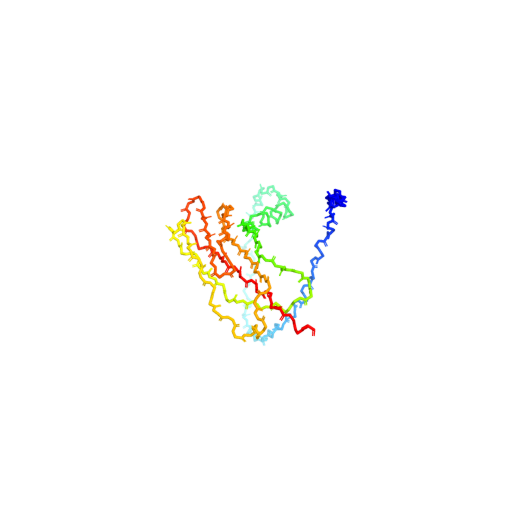 7.706 11.512 1.00 95.88 82 GLY A C 1
ATOM 630 O O . GLY A 1 82 ? -3.604 8.135 11.314 1.00 95.88 82 GLY A O 1
ATOM 631 N N . ASP A 1 83 ? -5.121 7.188 12.677 1.00 93.88 83 ASP A N 1
ATOM 632 C CA . ASP A 1 83 ? -4.239 7.079 13.837 1.00 93.88 83 ASP A CA 1
ATOM 633 C C . ASP A 1 83 ? -3.487 5.739 13.825 1.00 93.88 83 ASP A C 1
ATOM 635 O O . ASP A 1 83 ? -4.081 4.663 13.894 1.00 93.88 83 ASP A O 1
ATOM 639 N N . THR A 1 84 ? -2.160 5.811 13.713 1.00 90.31 84 THR A N 1
ATOM 640 C CA . THR A 1 84 ? -1.263 4.646 13.745 1.00 90.31 84 THR A CA 1
ATOM 641 C C . THR A 1 84 ? -0.350 4.653 14.969 1.00 90.31 84 THR A C 1
ATOM 643 O O . THR A 1 84 ? 0.789 4.186 14.868 1.00 90.31 84 THR A O 1
ATOM 646 N N . SER A 1 85 ? -0.804 5.232 16.086 1.00 88.94 85 SER A N 1
ATOM 647 C CA . SER A 1 85 ? -0.101 5.174 17.372 1.00 88.94 85 SER A CA 1
ATOM 648 C C . SER A 1 85 ? 0.287 3.734 17.746 1.00 88.94 85 SER A C 1
ATOM 650 O O . SER A 1 85 ? -0.349 2.762 17.326 1.00 88.94 85 SER A O 1
ATOM 652 N N . GLU A 1 86 ? 1.359 3.587 18.524 1.00 71.94 86 GLU A N 1
ATOM 653 C CA . GLU A 1 86 ? 1.928 2.284 18.904 1.00 71.94 86 GLU A CA 1
ATOM 654 C C . GLU A 1 86 ? 1.016 1.473 19.840 1.00 71.94 86 GLU A C 1
ATOM 656 O O . GLU A 1 86 ? 1.221 0.276 20.021 1.00 71.94 86 GLU A O 1
ATOM 661 N N . ASP A 1 87 ? -0.040 2.092 20.370 1.00 75.12 87 ASP A N 1
ATOM 662 C CA . ASP A 1 87 ? -0.984 1.464 21.290 1.00 75.12 87 ASP A CA 1
ATOM 663 C C . ASP A 1 87 ? -2.075 0.616 20.617 1.00 75.12 87 ASP A C 1
ATOM 665 O O . ASP A 1 87 ? -2.979 0.167 21.312 1.00 75.12 87 ASP A O 1
ATOM 669 N N . TYR A 1 88 ? -2.031 0.335 19.314 1.00 77.81 88 TYR A N 1
ATOM 670 C CA . TYR A 1 88 ? -3.072 -0.450 18.626 1.00 77.81 88 TYR A CA 1
ATOM 671 C C . TYR A 1 88 ? -2.609 -1.849 18.205 1.00 77.81 88 TYR A C 1
ATOM 673 O O . TYR A 1 88 ? -1.437 -2.063 17.897 1.00 77.81 88 TYR A O 1
ATOM 681 N N . ASP A 1 89 ? -3.549 -2.797 18.121 1.00 72.62 89 ASP A N 1
ATOM 682 C CA . ASP A 1 89 ? -3.268 -4.129 17.577 1.00 72.62 89 ASP A CA 1
ATOM 683 C C . ASP A 1 89 ? -3.028 -4.038 16.065 1.00 72.62 89 ASP A C 1
ATOM 685 O O . ASP A 1 89 ? -3.825 -3.442 15.332 1.00 72.62 89 ASP A O 1
ATOM 689 N N . VAL A 1 90 ? -1.919 -4.627 15.603 1.00 82.12 90 VAL A N 1
ATOM 690 C CA . VAL A 1 90 ? -1.514 -4.614 14.193 1.00 82.12 90 VAL A CA 1
ATOM 691 C C . VAL A 1 90 ? -1.924 -5.918 13.527 1.00 82.12 90 VAL A C 1
ATOM 693 O O . VAL A 1 90 ? -1.315 -6.965 13.755 1.00 82.12 90 VAL A O 1
ATOM 696 N N . LEU A 1 91 ? -2.909 -5.848 12.632 1.00 75.00 91 LEU A N 1
ATOM 697 C CA . LEU A 1 91 ? -3.216 -6.957 11.737 1.00 75.00 91 LEU A CA 1
ATOM 698 C C . LEU A 1 91 ? -2.460 -6.782 10.418 1.00 75.00 91 LEU A C 1
ATOM 700 O O . LEU A 1 91 ? -2.725 -5.855 9.649 1.00 75.00 91 LEU A O 1
ATOM 704 N N . LEU A 1 92 ? -1.535 -7.701 10.142 1.00 77.56 92 LEU A N 1
ATOM 705 C CA . LEU A 1 92 ? -0.866 -7.799 8.847 1.00 77.56 92 LEU A CA 1
ATOM 706 C C . LEU A 1 92 ? -1.742 -8.619 7.899 1.00 77.56 92 LEU A C 1
ATOM 708 O O . LEU A 1 92 ? -1.889 -9.831 8.064 1.00 77.56 92 LEU A O 1
ATOM 712 N N . ARG A 1 93 ? -2.340 -7.952 6.907 1.00 70.31 93 ARG A N 1
ATOM 713 C CA . ARG A 1 93 ? -3.081 -8.631 5.834 1.00 70.31 93 ARG A CA 1
ATOM 714 C C . ARG A 1 93 ? -2.147 -9.003 4.675 1.00 70.31 93 ARG A C 1
ATOM 716 O O . ARG A 1 93 ? -1.081 -8.402 4.533 1.00 70.31 93 ARG A O 1
ATOM 723 N N . PRO A 1 94 ? -2.514 -10.024 3.872 1.00 67.81 94 PRO A N 1
ATOM 724 C CA . PRO A 1 94 ? -1.652 -10.561 2.828 1.00 67.81 94 PRO A CA 1
ATOM 725 C C . PRO A 1 94 ? -1.239 -9.518 1.788 1.00 67.81 94 PRO A C 1
ATOM 727 O O . PRO A 1 94 ? -1.920 -8.525 1.542 1.00 67.81 94 PRO A O 1
ATOM 730 N N . ILE A 1 95 ? -0.102 -9.816 1.169 1.00 84.62 95 ILE A N 1
ATOM 731 C CA . ILE A 1 95 ? 0.573 -9.019 0.151 1.00 84.62 95 ILE A CA 1
ATOM 732 C C . ILE A 1 95 ? -0.300 -8.948 -1.102 1.00 84.62 95 ILE A C 1
ATOM 734 O O . ILE A 1 95 ? -0.668 -9.983 -1.662 1.00 84.62 95 ILE A O 1
ATOM 738 N N . ILE A 1 96 ? -0.583 -7.742 -1.585 1.00 92.06 96 ILE A N 1
ATOM 739 C CA . ILE A 1 96 ? -1.189 -7.556 -2.905 1.00 92.06 96 ILE A CA 1
ATOM 740 C C . ILE A 1 96 ? -0.064 -7.537 -3.936 1.00 92.06 96 ILE A C 1
ATOM 742 O O . ILE A 1 96 ? 0.903 -6.785 -3.804 1.00 92.06 96 ILE A O 1
ATOM 746 N N . LEU A 1 97 ? -0.193 -8.377 -4.963 1.00 94.19 97 LEU A N 1
ATOM 747 C CA . LEU A 1 97 ? 0.749 -8.436 -6.077 1.00 94.19 97 LEU A CA 1
ATOM 748 C C . LEU A 1 97 ? 0.331 -7.441 -7.162 1.00 94.19 97 LEU A C 1
ATOM 750 O O . LEU A 1 97 ? -0.741 -7.571 -7.758 1.00 94.19 97 LEU A O 1
ATOM 754 N N . LEU A 1 98 ? 1.198 -6.468 -7.438 1.00 93.88 98 LEU A N 1
ATOM 755 C CA . LEU A 1 98 ? 1.049 -5.540 -8.554 1.00 93.88 98 LEU A CA 1
ATOM 756 C C . LEU A 1 98 ? 1.539 -6.243 -9.818 1.00 93.88 98 LEU A C 1
ATOM 758 O O . LEU A 1 98 ? 2.730 -6.518 -9.955 1.00 93.88 98 LEU A O 1
ATOM 762 N N . LYS A 1 99 ? 0.619 -6.570 -10.726 1.00 96.25 99 LYS A N 1
ATOM 763 C CA . LYS A 1 99 ? 0.951 -7.271 -11.972 1.00 96.25 99 LYS A CA 1
ATOM 764 C C . LYS A 1 99 ? 1.845 -6.408 -12.876 1.00 96.25 99 LYS A C 1
ATOM 766 O O . LYS A 1 99 ? 1.721 -5.181 -12.832 1.00 96.25 99 LYS A O 1
ATOM 771 N N . PRO A 1 100 ? 2.691 -7.027 -13.718 1.00 96.38 100 PRO A N 1
ATOM 772 C CA . PRO A 1 100 ? 3.391 -6.314 -14.779 1.00 96.38 100 PRO A CA 1
ATOM 773 C C . PRO A 1 100 ? 2.441 -5.480 -15.646 1.00 96.38 100 PRO A C 1
ATOM 775 O O . PRO A 1 100 ? 1.264 -5.823 -15.775 1.00 96.38 100 PRO A O 1
ATOM 778 N N . ASP A 1 101 ? 2.953 -4.379 -16.194 1.00 96.94 101 ASP A N 1
ATOM 779 C CA . ASP A 1 101 ? 2.254 -3.448 -17.096 1.00 96.94 101 ASP A CA 1
ATOM 780 C C . ASP A 1 101 ? 1.040 -2.712 -16.487 1.00 96.94 101 ASP A C 1
ATOM 782 O O . ASP A 1 101 ? 0.358 -1.941 -17.162 1.00 96.94 101 ASP A O 1
ATOM 786 N N . VAL A 1 102 ? 0.769 -2.896 -15.190 1.00 97.19 102 VAL A N 1
ATOM 787 C CA . VAL A 1 102 ? -0.269 -2.152 -14.464 1.00 97.19 102 VAL A CA 1
ATOM 788 C C . VAL A 1 102 ? 0.366 -0.957 -13.768 1.00 97.19 102 VAL A C 1
ATOM 790 O O . VAL A 1 102 ? 1.049 -1.130 -12.763 1.00 97.19 102 VAL A O 1
ATOM 793 N N . ALA A 1 103 ? 0.116 0.250 -14.280 1.00 97.00 103 ALA A N 1
ATOM 794 C CA . ALA A 1 103 ? 0.612 1.494 -13.685 1.00 97.00 103 ALA A CA 1
ATOM 795 C C . ALA A 1 103 ? -0.221 1.932 -12.472 1.00 97.00 103 ALA A C 1
ATOM 797 O O . ALA A 1 103 ? 0.323 2.288 -11.437 1.00 97.00 103 ALA A O 1
ATOM 798 N N . ASN A 1 104 ? -1.549 1.878 -12.583 1.00 97.81 104 ASN A N 1
ATOM 799 C CA . ASN A 1 104 ? -2.463 2.377 -11.560 1.00 97.81 104 ASN A CA 1
ATOM 800 C C . ASN A 1 104 ? -3.287 1.228 -10.987 1.00 97.81 104 ASN A C 1
ATOM 802 O O . ASN A 1 104 ? -3.965 0.518 -11.730 1.00 97.81 104 ASN A O 1
ATOM 806 N N . LEU A 1 105 ? -3.258 1.073 -9.666 1.00 97.44 105 LEU A N 1
ATOM 807 C CA . LEU A 1 105 ? -4.086 0.111 -8.954 1.00 97.44 105 LEU A CA 1
ATOM 808 C C . LEU A 1 105 ? -4.842 0.806 -7.828 1.00 97.44 105 LEU A C 1
ATOM 810 O O . LEU A 1 105 ? -4.240 1.409 -6.943 1.00 97.44 105 LEU A O 1
ATOM 814 N N . THR A 1 106 ? -6.160 0.654 -7.821 1.00 97.88 106 THR A N 1
ATOM 815 C CA . THR A 1 106 ? -6.973 0.974 -6.651 1.00 97.88 106 THR A CA 1
ATOM 816 C C . THR A 1 106 ? -7.056 -0.258 -5.763 1.00 97.88 106 THR A C 1
ATOM 818 O O . THR A 1 106 ? -7.467 -1.334 -6.199 1.00 97.88 106 THR A O 1
ATOM 821 N N . VAL A 1 107 ? -6.646 -0.096 -4.512 1.00 96.19 107 VAL A N 1
ATOM 822 C CA . VAL A 1 107 ? -6.677 -1.136 -3.494 1.00 96.19 107 VAL A CA 1
ATOM 823 C C . VAL A 1 107 ? -7.846 -0.871 -2.560 1.00 96.19 107 VAL A C 1
ATOM 825 O O . VAL A 1 107 ? -7.912 0.177 -1.920 1.00 96.19 107 VAL A O 1
ATOM 828 N N . THR A 1 108 ? -8.743 -1.849 -2.451 1.00 96.06 108 THR A N 1
ATOM 829 C CA . THR A 1 108 ? -9.836 -1.842 -1.475 1.00 96.06 108 THR A CA 1
ATOM 830 C C . THR A 1 108 ? -9.497 -2.772 -0.320 1.00 96.06 108 THR A C 1
ATOM 832 O O . THR A 1 108 ? -9.256 -3.966 -0.509 1.00 96.06 108 THR A O 1
ATOM 835 N N . ILE A 1 109 ? -9.486 -2.227 0.891 1.00 93.12 109 ILE A N 1
ATOM 836 C CA . ILE A 1 109 ? -9.223 -2.964 2.122 1.00 93.12 109 ILE A CA 1
ATOM 837 C C . ILE A 1 109 ? -10.534 -3.624 2.557 1.00 93.12 109 ILE A C 1
ATOM 839 O O . ILE A 1 109 ? -11.520 -2.920 2.804 1.00 93.12 109 ILE A O 1
ATOM 843 N N . PRO A 1 110 ? -10.589 -4.965 2.647 1.00 90.44 110 PRO A N 1
ATOM 844 C CA . PRO A 1 110 ? -11.797 -5.645 3.084 1.00 90.44 110 PRO A CA 1
ATOM 845 C C . PRO A 1 110 ? -12.098 -5.304 4.544 1.00 90.44 110 PRO A C 1
ATOM 847 O O . PRO A 1 110 ? -11.194 -5.029 5.336 1.00 90.44 110 PRO A O 1
ATOM 850 N N . LYS A 1 111 ? -13.381 -5.377 4.914 1.00 90.19 111 LYS A N 1
ATOM 851 C CA . LYS A 1 111 ? -13.800 -5.230 6.311 1.00 90.19 111 LYS A CA 1
ATOM 852 C C . LYS A 1 111 ? -13.038 -6.218 7.195 1.00 90.19 111 LYS A C 1
ATOM 854 O O . LYS A 1 111 ? -12.898 -7.390 6.847 1.00 90.19 111 LYS A O 1
ATOM 859 N N . VAL A 1 112 ? -12.568 -5.715 8.333 1.00 90.19 112 VAL A N 1
ATOM 860 C CA . VAL A 1 112 ? -11.712 -6.437 9.275 1.00 90.19 112 VAL A CA 1
ATOM 861 C C . VAL A 1 112 ? -12.536 -6.858 10.486 1.00 90.19 112 VAL A C 1
ATOM 863 O O . VAL A 1 112 ? -12.729 -6.031 11.375 1.00 90.19 112 VAL A O 1
ATOM 866 N N . PRO A 1 113 ? -13.065 -8.096 10.536 1.00 87.62 113 PRO A N 1
ATOM 867 C CA . PRO A 1 113 ? -13.823 -8.559 11.699 1.00 87.62 113 PRO A CA 1
ATOM 868 C C . PRO A 1 113 ? -12.983 -8.578 12.986 1.00 87.62 113 PRO A C 1
ATOM 870 O O . PRO A 1 113 ? -13.540 -8.509 14.075 1.00 87.62 113 PRO A O 1
ATOM 873 N N . GLU A 1 114 ? -11.655 -8.625 12.866 1.00 90.19 114 GLU A N 1
ATOM 874 C CA . GLU A 1 114 ? -10.704 -8.594 13.979 1.00 90.19 114 GLU A CA 1
ATOM 875 C C . GLU A 1 114 ? -10.616 -7.222 14.672 1.00 90.19 114 GLU A C 1
ATOM 877 O O . GLU A 1 114 ? -10.039 -7.134 15.749 1.00 90.19 114 GLU A O 1
ATOM 882 N N . CYS A 1 115 ? -11.202 -6.166 14.093 1.00 91.69 115 CYS A N 1
ATOM 883 C CA . CYS A 1 115 ? -11.312 -4.849 14.718 1.00 91.69 115 CYS A CA 1
ATOM 884 C C . CYS A 1 115 ? -12.752 -4.616 15.227 1.00 91.69 115 CYS A C 1
ATOM 886 O O . CYS A 1 115 ? -13.517 -3.898 14.573 1.00 91.69 115 CYS A O 1
ATOM 888 N N . PRO A 1 116 ? -13.158 -5.188 16.379 1.00 90.62 116 PRO A N 1
ATOM 889 C CA . PRO A 1 116 ? -14.541 -5.113 16.862 1.00 90.62 116 PRO A CA 1
ATOM 890 C C . PRO A 1 116 ? -15.002 -3.682 17.169 1.00 90.62 116 PRO A C 1
ATOM 892 O O . PRO A 1 116 ? -16.185 -3.379 17.036 1.00 90.62 116 PRO A O 1
ATOM 895 N N . TYR A 1 117 ? -14.071 -2.794 17.528 1.00 91.88 117 TYR A N 1
ATOM 896 C CA . TYR A 1 117 ? -14.338 -1.380 17.817 1.00 91.88 117 TYR A CA 1
ATOM 897 C C . TYR A 1 117 ? -14.082 -0.457 16.620 1.00 91.88 117 TYR A C 1
ATOM 899 O O . TYR A 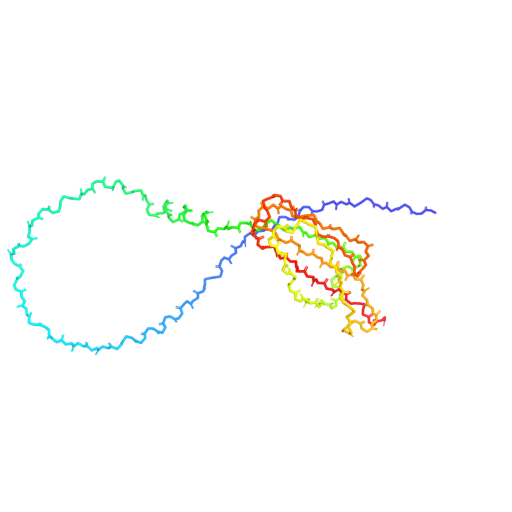1 117 ? -14.210 0.756 16.741 1.00 91.88 117 TYR A O 1
ATOM 907 N N . GLY A 1 118 ? -13.750 -1.020 15.454 1.00 91.31 118 GLY A N 1
ATOM 908 C CA . GLY A 1 118 ? -13.418 -0.271 14.246 1.00 91.31 118 GLY A CA 1
ATOM 909 C C . GLY A 1 118 ? -11.916 -0.084 14.023 1.00 91.31 118 GLY A C 1
ATOM 910 O O . GLY A 1 118 ? -11.073 -0.479 14.829 1.00 91.31 118 GLY A O 1
ATOM 911 N N . VAL A 1 119 ? -11.587 0.493 12.868 1.00 93.50 119 VAL A N 1
ATOM 912 C CA . VAL A 1 119 ? -10.210 0.742 12.422 1.00 93.50 119 VAL A CA 1
ATOM 913 C C . VAL A 1 119 ? -9.803 2.157 12.828 1.00 93.50 119 VAL A C 1
ATOM 915 O O . VAL A 1 119 ? -10.463 3.116 12.435 1.00 93.50 119 VAL A O 1
ATOM 918 N N . ALA A 1 120 ? -8.718 2.277 13.592 1.00 94.88 120 ALA A N 1
ATOM 919 C CA . ALA A 1 120 ? -8.126 3.549 14.004 1.00 94.88 120 ALA A CA 1
ATOM 920 C C . ALA A 1 120 ? -7.291 4.170 12.874 1.00 94.88 120 ALA A C 1
ATOM 922 O O . ALA A 1 120 ? -7.377 5.369 12.601 1.00 94.88 120 ALA A O 1
ATOM 923 N N . GLY A 1 121 ? -6.524 3.330 12.176 1.00 95.44 121 GLY A N 1
ATOM 924 C CA . GLY A 1 121 ? -5.648 3.761 11.098 1.00 95.44 121 GLY A CA 1
ATOM 925 C C . GLY A 1 121 ? -5.132 2.614 10.245 1.00 95.44 121 GLY A C 1
ATOM 926 O O . GLY A 1 121 ? -5.251 1.432 10.575 1.00 95.44 121 GLY A O 1
ATOM 927 N N . VAL A 1 122 ? -4.551 2.976 9.110 1.00 95.50 122 VAL A N 1
ATOM 928 C CA . VAL A 1 122 ? -3.993 2.051 8.130 1.00 95.50 122 VAL A CA 1
ATOM 929 C C . VAL A 1 122 ? -2.633 2.556 7.681 1.00 95.50 122 VAL A C 1
ATOM 931 O O . VAL A 1 122 ? -2.424 3.749 7.479 1.00 95.50 122 VAL A O 1
ATOM 934 N N . LYS A 1 123 ? -1.704 1.624 7.493 1.00 95.88 123 LYS A N 1
ATOM 935 C CA . LYS A 1 123 ? -0.375 1.860 6.941 1.00 95.88 123 LYS A CA 1
ATOM 936 C C . LYS A 1 123 ? -0.195 0.987 5.707 1.00 95.88 123 LYS A C 1
ATOM 938 O O . LYS A 1 123 ? -0.329 -0.233 5.791 1.00 95.88 123 LYS A O 1
ATOM 943 N N . ALA A 1 124 ? 0.108 1.610 4.576 1.00 96.06 124 ALA A N 1
ATOM 944 C CA . ALA A 1 124 ? 0.414 0.928 3.327 1.00 96.06 124 ALA A CA 1
ATOM 945 C C . ALA A 1 124 ? 1.899 1.096 2.996 1.00 96.06 124 ALA A C 1
ATOM 947 O O . ALA A 1 124 ? 2.463 2.178 3.149 1.00 96.06 124 ALA A O 1
ATOM 948 N N . LEU A 1 125 ? 2.530 0.018 2.541 1.00 96.12 125 LEU A N 1
ATOM 949 C CA . LEU A 1 125 ? 3.894 0.013 2.023 1.00 96.12 125 LEU A CA 1
ATOM 950 C C . LEU A 1 125 ? 3.860 -0.596 0.624 1.00 96.12 125 LEU A C 1
ATOM 952 O O . LEU A 1 125 ? 3.647 -1.799 0.488 1.00 96.12 125 LEU A O 1
ATOM 956 N N . ALA A 1 126 ? 4.049 0.226 -0.402 1.00 96.56 126 ALA A N 1
ATOM 957 C CA . ALA A 1 126 ? 4.149 -0.227 -1.783 1.00 96.56 126 ALA A CA 1
ATOM 958 C C . ALA A 1 126 ? 5.619 -0.259 -2.197 1.00 96.56 126 ALA A C 1
ATOM 960 O O . ALA A 1 126 ? 6.309 0.747 -2.082 1.00 96.56 126 ALA A O 1
ATOM 961 N N . CYS A 1 127 ? 6.083 -1.403 -2.683 1.00 95.44 127 CYS A N 1
ATOM 962 C CA . CYS A 1 127 ? 7.441 -1.619 -3.154 1.00 95.44 127 CYS A CA 1
ATOM 963 C C . CYS A 1 127 ? 7.439 -2.008 -4.630 1.00 95.44 127 CYS A C 1
ATOM 965 O O . CYS A 1 127 ? 6.690 -2.898 -5.045 1.00 95.44 127 CYS A O 1
ATOM 967 N N . ASP A 1 128 ? 8.332 -1.394 -5.391 1.00 94.94 128 ASP A N 1
ATOM 968 C CA . ASP A 1 128 ? 8.668 -1.770 -6.757 1.00 94.94 128 ASP A CA 1
ATOM 969 C C . ASP A 1 128 ? 10.184 -1.957 -6.869 1.00 94.94 128 ASP A C 1
ATOM 971 O O . ASP A 1 128 ? 10.947 -1.372 -6.103 1.00 94.94 128 ASP A O 1
ATOM 975 N N . ALA A 1 129 ? 10.640 -2.782 -7.801 1.00 91.81 129 ALA A N 1
ATOM 976 C CA . ALA A 1 129 ? 12.071 -2.988 -8.008 1.00 91.81 129 ALA A CA 1
ATOM 977 C C . ALA A 1 129 ? 12.666 -2.026 -9.051 1.00 91.81 129 ALA A C 1
ATOM 979 O O . ALA A 1 129 ? 13.884 -2.006 -9.206 1.00 91.81 129 ALA A O 1
ATOM 980 N N . ASP A 1 130 ? 11.835 -1.239 -9.745 1.00 91.94 130 ASP A N 1
ATOM 981 C CA . ASP A 1 130 ? 12.295 -0.298 -10.769 1.00 91.94 130 ASP A CA 1
ATOM 982 C C . ASP A 1 130 ? 12.296 1.160 -10.285 1.00 91.94 130 ASP A C 1
ATOM 984 O O . ASP A 1 130 ? 13.309 1.850 -10.381 1.00 91.94 130 ASP A O 1
ATOM 988 N N . THR A 1 131 ? 11.186 1.638 -9.707 1.00 95.12 131 THR A N 1
ATOM 989 C CA . THR A 1 131 ? 11.042 3.045 -9.285 1.00 95.1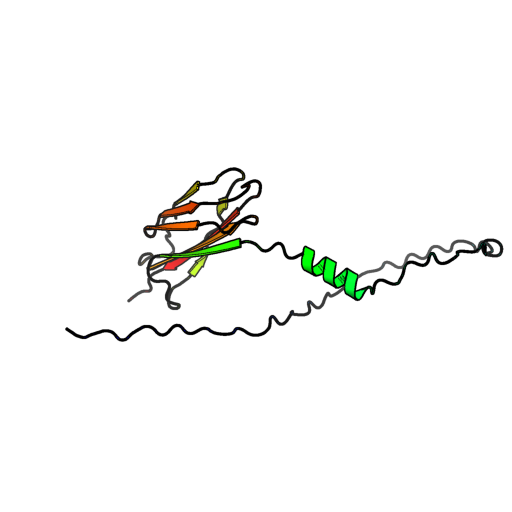2 131 THR A CA 1
ATOM 990 C C . THR A 1 131 ? 10.194 3.198 -8.020 1.00 95.12 131 THR A C 1
ATOM 992 O O . THR A 1 131 ? 9.443 2.301 -7.657 1.00 95.12 131 THR A O 1
ATOM 995 N N . TRP A 1 132 ? 10.277 4.342 -7.335 1.00 97.12 132 TRP A N 1
ATOM 996 C CA . TRP A 1 132 ? 9.427 4.627 -6.172 1.00 97.12 132 TRP A CA 1
ATOM 997 C C . TRP A 1 132 ? 7.956 4.749 -6.587 1.00 97.12 132 TRP A C 1
ATOM 999 O O . TRP A 1 132 ? 7.625 5.700 -7.296 1.00 97.12 132 TRP A O 1
ATOM 1009 N N . PRO A 1 133 ? 7.049 3.860 -6.139 1.00 97.50 133 PRO A N 1
ATOM 1010 C CA . PRO A 1 133 ? 5.629 4.040 -6.407 1.00 97.50 133 PRO A CA 1
ATOM 1011 C C . PRO A 1 133 ? 5.071 5.212 -5.586 1.00 97.50 133 PRO A C 1
ATOM 1013 O O . PRO A 1 133 ? 5.610 5.580 -4.548 1.00 97.50 133 PRO A O 1
ATOM 1016 N N . THR A 1 134 ? 3.954 5.787 -6.003 1.00 98.31 134 THR A N 1
ATOM 1017 C CA . THR A 1 134 ? 3.186 6.763 -5.224 1.00 98.31 134 THR A CA 1
ATOM 1018 C C . THR A 1 134 ? 2.005 6.058 -4.570 1.00 98.31 134 THR A C 1
ATOM 1020 O O . THR A 1 134 ? 1.312 5.277 -5.222 1.00 98.31 134 THR A O 1
ATOM 1023 N N . VAL A 1 135 ? 1.767 6.324 -3.287 1.00 98.19 135 VAL A N 1
ATOM 1024 C CA . VAL A 1 135 ? 0.623 5.790 -2.540 1.00 98.19 135 VAL A CA 1
ATOM 1025 C C . VAL A 1 135 ? -0.222 6.961 -2.065 1.00 98.19 135 VAL A C 1
ATOM 1027 O O . VAL A 1 135 ? 0.300 7.877 -1.442 1.00 98.19 135 VAL A O 1
ATOM 1030 N N . GLU A 1 136 ? -1.518 6.931 -2.357 1.00 98.31 136 GLU A N 1
ATOM 1031 C CA . GLU A 1 136 ? -2.443 8.007 -2.002 1.00 98.31 136 GLU A CA 1
ATOM 1032 C C . GLU A 1 136 ? -3.729 7.421 -1.417 1.00 98.31 136 GLU A C 1
ATOM 1034 O O . GLU A 1 136 ? -4.497 6.742 -2.105 1.00 98.31 136 GLU A O 1
ATOM 1039 N N . PHE A 1 137 ? -3.973 7.672 -0.133 1.00 98.12 137 PHE A N 1
ATOM 1040 C CA . PHE A 1 137 ? -5.203 7.245 0.524 1.00 98.12 137 PHE A CA 1
ATOM 1041 C C . PHE A 1 137 ? -6.372 8.153 0.155 1.00 98.12 137 PHE A C 1
ATOM 1043 O O . PHE A 1 137 ? -6.298 9.369 0.309 1.00 98.12 137 PHE A O 1
ATOM 1050 N N . LYS A 1 138 ? -7.494 7.547 -0.249 1.00 97.81 138 LYS A N 1
ATOM 1051 C CA . LYS A 1 138 ? -8.773 8.258 -0.380 1.00 97.81 138 LYS A CA 1
ATOM 1052 C C . LYS A 1 138 ? -9.528 8.266 0.946 1.00 97.81 138 LYS A C 1
ATOM 1054 O O . LYS A 1 138 ? -10.155 9.257 1.303 1.00 97.81 138 LYS A O 1
ATOM 1059 N N . ASN A 1 139 ? -9.502 7.137 1.652 1.00 97.56 139 ASN A N 1
ATOM 1060 C CA . ASN A 1 139 ? -10.127 6.930 2.957 1.00 97.56 139 ASN A CA 1
ATOM 1061 C C . ASN A 1 139 ? -9.503 5.698 3.653 1.00 97.56 139 ASN A C 1
ATOM 1063 O O . ASN A 1 139 ? -8.621 5.048 3.098 1.00 97.56 139 ASN A O 1
ATOM 1067 N N . LEU A 1 140 ? -9.991 5.328 4.844 1.00 95.12 140 LEU A N 1
ATOM 1068 C CA . LEU A 1 140 ? -9.506 4.164 5.615 1.00 95.12 140 LEU A CA 1
ATOM 1069 C C . LEU A 1 140 ? -9.648 2.804 4.907 1.00 95.12 140 LEU A C 1
ATOM 1071 O O . LEU A 1 140 ? -9.036 1.832 5.336 1.00 95.12 140 LEU A O 1
ATOM 1075 N N . THR A 1 141 ? -10.476 2.703 3.869 1.00 95.25 141 THR A N 1
ATOM 1076 C CA . THR A 1 141 ? -10.776 1.448 3.163 1.00 95.25 141 THR A CA 1
ATOM 1077 C C . THR A 1 141 ? -10.295 1.426 1.718 1.00 95.25 141 THR A C 1
ATOM 1079 O O . THR A 1 141 ? -10.400 0.392 1.064 1.00 95.25 141 THR A O 1
ATOM 1082 N N . GLU A 1 142 ? -9.769 2.535 1.199 1.00 97.19 142 GLU A N 1
ATOM 1083 C CA . GLU A 1 142 ? -9.394 2.651 -0.206 1.00 97.19 142 GLU A CA 1
ATOM 1084 C C . GLU A 1 142 ? -8.192 3.576 -0.396 1.00 97.19 142 GLU A C 1
ATOM 1086 O O . GLU A 1 142 ? -8.168 4.713 0.087 1.00 97.19 142 GLU A O 1
ATOM 1091 N N . PHE A 1 143 ? -7.214 3.103 -1.163 1.00 97.75 143 PHE A N 1
ATOM 1092 C CA . PHE A 1 143 ? -6.068 3.895 -1.593 1.00 97.75 143 PHE A CA 1
ATOM 1093 C C . PHE A 1 143 ? -5.646 3.530 -3.013 1.00 97.75 143 PHE A C 1
ATOM 1095 O O . PHE A 1 143 ? -5.924 2.438 -3.510 1.00 97.75 143 PHE A O 1
ATOM 1102 N N . ASN A 1 144 ? -4.972 4.462 -3.674 1.00 98.38 144 ASN A N 1
ATOM 1103 C CA . ASN A 1 144 ? -4.388 4.265 -4.987 1.00 98.38 144 ASN A CA 1
ATOM 1104 C C . ASN A 1 144 ? -2.888 4.014 -4.857 1.00 98.38 144 ASN A C 1
ATOM 1106 O O . ASN A 1 144 ? -2.203 4.669 -4.074 1.00 98.38 144 ASN A O 1
ATOM 1110 N N . VAL A 1 145 ? -2.382 3.094 -5.671 1.00 98.12 145 VAL A N 1
ATOM 1111 C CA . VAL A 1 145 ? -0.955 2.890 -5.903 1.00 98.12 145 VAL A CA 1
ATOM 1112 C C . VAL A 1 145 ? -0.673 3.220 -7.360 1.00 98.12 145 VAL A C 1
ATOM 1114 O O . VAL A 1 145 ? -1.248 2.602 -8.256 1.00 98.12 145 VAL A O 1
ATOM 1117 N N . GLN A 1 146 ? 0.203 4.193 -7.586 1.00 98.31 146 GLN A N 1
ATOM 1118 C CA . GLN A 1 146 ? 0.704 4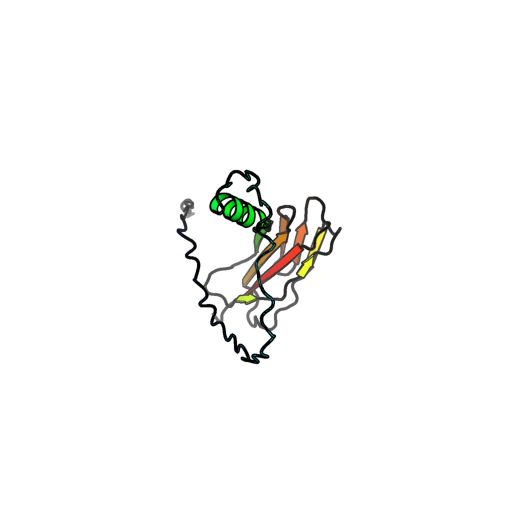.552 -8.908 1.00 98.31 146 GLN A CA 1
ATOM 1119 C C . GLN A 1 146 ? 2.155 4.099 -9.013 1.00 98.31 146 GLN A C 1
ATOM 1121 O O . GLN A 1 146 ? 3.006 4.514 -8.233 1.00 98.31 146 GLN A O 1
ATOM 1126 N N . ARG A 1 147 ? 2.441 3.214 -9.951 1.00 96.88 147 ARG A N 1
ATOM 1127 C CA . ARG A 1 147 ? 3.784 2.739 -10.264 1.00 96.88 147 ARG A CA 1
ATOM 1128 C C . ARG A 1 147 ? 4.323 3.544 -11.437 1.00 96.88 147 ARG A C 1
ATOM 1130 O O . ARG A 1 147 ? 3.575 3.863 -12.361 1.00 96.88 147 ARG A O 1
ATOM 1137 N N . HIS A 1 148 ? 5.623 3.810 -11.419 1.00 96.62 148 HIS A N 1
ATOM 1138 C CA . HIS A 1 148 ? 6.327 4.527 -12.483 1.00 96.62 148 HIS A CA 1
ATOM 1139 C C . HIS A 1 148 ? 7.414 3.630 -13.097 1.00 96.62 148 HIS A C 1
ATOM 1141 O O . HIS A 1 148 ? 7.730 2.571 -12.549 1.00 96.62 148 HIS A O 1
ATOM 1147 N N . GLY A 1 149 ? 8.008 4.049 -14.215 1.00 95.19 149 GLY A N 1
ATOM 1148 C CA . GLY A 1 149 ? 9.085 3.307 -14.886 1.00 95.19 149 GLY A CA 1
ATOM 1149 C C . GLY A 1 149 ? 8.598 2.277 -15.907 1.00 95.19 149 GLY A C 1
ATOM 1150 O O . GLY A 1 149 ? 7.579 2.477 -16.565 1.00 95.19 149 GLY A O 1
ATOM 1151 N N . ASP A 1 150 ? 9.348 1.185 -16.043 1.00 94.38 150 ASP A N 1
ATOM 1152 C CA . ASP A 1 150 ? 9.173 0.138 -17.052 1.00 94.38 150 ASP A CA 1
ATOM 1153 C C . ASP A 1 150 ? 8.016 -0.820 -16.741 1.00 94.38 150 ASP A C 1
ATOM 1155 O O . ASP A 1 150 ? 7.536 -1.496 -17.645 1.00 94.38 150 ASP A O 1
ATOM 1159 N N . LEU A 1 151 ? 7.591 -0.934 -15.476 1.00 94.88 151 LEU A N 1
ATOM 1160 C CA . LEU A 1 151 ? 6.470 -1.776 -15.010 1.00 94.88 151 LEU A CA 1
ATOM 1161 C C . LEU A 1 151 ? 6.555 -3.278 -15.354 1.00 94.88 151 LEU A C 1
ATOM 1163 O O . LEU A 1 151 ? 5.612 -4.017 -15.078 1.00 94.88 151 LEU A O 1
ATOM 1167 N N . LYS A 1 152 ? 7.674 -3.762 -15.904 1.00 94.25 152 LYS A N 1
ATOM 1168 C CA . LYS A 1 152 ? 7.850 -5.152 -16.380 1.00 94.25 152 LYS A CA 1
ATOM 1169 C C . LYS A 1 152 ? 7.899 -6.197 -15.270 1.00 94.25 152 LYS A C 1
ATOM 1171 O O . LYS A 1 152 ? 7.718 -7.387 -15.517 1.00 94.25 152 LYS A O 1
ATOM 1176 N N . ILE A 1 153 ? 8.209 -5.767 -14.056 1.00 92.38 153 ILE A N 1
ATOM 1177 C CA . ILE A 1 153 ? 8.375 -6.634 -12.891 1.00 92.38 153 ILE A CA 1
ATOM 1178 C C . ILE A 1 153 ? 7.175 -6.515 -11.960 1.00 92.38 153 ILE A C 1
ATOM 1180 O O . ILE A 1 153 ? 6.436 -5.534 -11.996 1.00 92.38 153 ILE A O 1
ATOM 1184 N N . THR A 1 154 ? 6.960 -7.530 -11.134 1.00 94.75 154 THR A N 1
ATOM 1185 C CA . THR A 1 154 ? 5.887 -7.528 -10.139 1.00 94.75 154 THR A CA 1
ATOM 1186 C C . THR A 1 154 ? 6.255 -6.604 -8.979 1.00 94.75 154 THR A C 1
ATOM 1188 O O . THR A 1 154 ? 7.365 -6.686 -8.456 1.00 94.75 154 THR A O 1
ATOM 1191 N N . GLY A 1 155 ? 5.318 -5.754 -8.564 1.00 94.00 155 GLY A N 1
ATOM 1192 C CA . GLY A 1 155 ? 5.426 -4.971 -7.330 1.00 94.00 155 GLY A CA 1
ATOM 1193 C C . GLY A 1 155 ? 4.658 -5.619 -6.177 1.00 94.00 155 GLY A C 1
ATOM 1194 O O . GLY A 1 155 ? 3.828 -6.510 -6.378 1.00 94.00 155 GLY A O 1
ATOM 1195 N N . HIS A 1 156 ? 4.904 -5.158 -4.956 1.00 94.94 156 HIS A N 1
ATOM 1196 C CA . HIS A 1 156 ? 4.273 -5.686 -3.747 1.00 94.94 156 HIS A CA 1
ATOM 1197 C C . HIS A 1 156 ? 3.655 -4.559 -2.929 1.00 94.94 156 HIS A C 1
ATOM 1199 O O . HIS A 1 156 ? 4.287 -3.528 -2.728 1.00 94.94 156 HIS A O 1
ATOM 1205 N N . VAL A 1 157 ? 2.448 -4.770 -2.409 1.00 95.81 157 VAL A N 1
ATOM 1206 C CA . VAL A 1 157 ? 1.828 -3.859 -1.441 1.00 95.81 157 VAL A CA 1
ATOM 1207 C C . VAL A 1 157 ? 1.545 -4.615 -0.155 1.00 95.81 157 VAL A C 1
ATOM 1209 O O . VAL A 1 157 ? 0.861 -5.639 -0.164 1.00 95.81 157 VAL A O 1
ATOM 1212 N N . PHE A 1 158 ? 2.062 -4.092 0.948 1.00 94.38 158 PHE A N 1
ATOM 1213 C CA . PHE A 1 158 ? 1.820 -4.577 2.300 1.00 94.38 158 PHE A CA 1
ATOM 1214 C C . PHE A 1 158 ? 0.876 -3.617 3.011 1.00 94.38 158 PHE A C 1
ATOM 1216 O O . PHE A 1 158 ? 1.007 -2.399 2.877 1.00 94.38 158 PHE A O 1
ATOM 1223 N N . ILE A 1 159 ? -0.066 -4.164 3.776 1.00 94.50 159 ILE A N 1
ATOM 1224 C CA . ILE A 1 159 ? -1.063 -3.381 4.505 1.00 94.50 159 ILE A CA 1
ATOM 1225 C C . ILE A 1 159 ? -1.041 -3.820 5.964 1.00 94.50 159 ILE A C 1
ATOM 1227 O O . ILE A 1 159 ? -1.218 -4.999 6.276 1.00 94.50 159 ILE A O 1
ATOM 1231 N N . ALA A 1 160 ? -0.841 -2.849 6.846 1.00 93.94 160 ALA A N 1
ATOM 1232 C CA . ALA A 1 160 ? -0.981 -2.998 8.283 1.00 93.94 160 ALA A CA 1
ATOM 1233 C C . ALA A 1 160 ? -2.191 -2.183 8.746 1.00 93.94 160 ALA A C 1
ATOM 1235 O O . ALA A 1 160 ? -2.335 -1.011 8.393 1.00 93.94 160 ALA A O 1
ATOM 1236 N N . ILE A 1 161 ? -3.066 -2.819 9.517 1.00 94.12 161 ILE A N 1
ATOM 1237 C CA . ILE A 1 161 ? -4.311 -2.222 10.003 1.00 94.12 161 ILE A CA 1
ATOM 1238 C C . ILE A 1 161 ? -4.204 -2.088 11.517 1.00 94.12 161 ILE A C 1
ATOM 1240 O O . ILE A 1 161 ? -3.860 -3.061 12.184 1.00 94.12 161 ILE A O 1
ATOM 1244 N N . HIS A 1 162 ? -4.488 -0.892 12.027 1.00 94.06 162 HIS A N 1
ATOM 1245 C CA . HIS A 1 162 ? -4.495 -0.558 13.446 1.00 94.06 162 HIS A CA 1
ATOM 1246 C C . HIS A 1 162 ? -5.951 -0.512 13.932 1.00 94.06 162 HIS A C 1
ATOM 1248 O O . HIS A 1 162 ? -6.736 0.317 13.463 1.00 94.06 162 HIS A O 1
ATOM 1254 N N . CYS A 1 163 ? -6.334 -1.423 14.827 1.00 93.62 163 CYS A N 1
ATOM 1255 C CA . CYS A 1 163 ? -7.687 -1.477 15.394 1.00 93.62 163 CYS A CA 1
ATOM 1256 C C . CYS A 1 163 ? -7.820 -0.566 16.621 1.00 93.62 163 CYS A C 1
ATOM 1258 O O . CYS A 1 163 ? -6.896 -0.504 17.424 1.00 93.62 163 CYS A O 1
ATOM 1260 N N . LEU A 1 164 ? -8.983 0.063 16.822 1.00 91.88 164 LEU A N 1
ATOM 1261 C CA . LEU A 1 164 ? -9.291 0.754 18.079 1.00 91.88 164 LEU A CA 1
ATOM 1262 C C . LEU A 1 164 ? -9.323 -0.245 19.248 1.00 91.88 164 LEU A C 1
ATOM 1264 O O . LEU A 1 164 ? -9.899 -1.330 19.127 1.00 91.88 164 LEU A O 1
ATOM 1268 N N . LYS A 1 165 ? -8.734 0.137 20.386 1.00 89.00 165 LYS A N 1
ATOM 1269 C CA . LYS A 1 165 ? -8.863 -0.608 21.645 1.00 89.00 165 LYS A CA 1
ATOM 1270 C C . LYS A 1 165 ? -10.164 -0.239 22.355 1.00 89.00 165 LYS A C 1
ATOM 1272 O O . LYS A 1 165 ? -10.722 0.833 22.126 1.00 89.00 165 LYS A O 1
ATOM 1277 N N . THR A 1 166 ? -10.638 -1.139 23.216 1.00 84.94 166 THR A N 1
ATOM 1278 C CA . THR A 1 166 ? -11.696 -0.818 24.182 1.00 84.94 166 THR A CA 1
ATOM 1279 C C . THR A 1 166 ? -11.337 0.461 24.943 1.00 84.94 166 THR A C 1
ATOM 1281 O O . THR A 1 166 ? -10.188 0.550 25.388 1.00 84.94 166 THR A O 1
ATOM 1284 N N . PRO A 1 167 ? -12.275 1.414 25.086 1.00 78.38 167 PRO A N 1
ATOM 1285 C CA . PRO A 1 167 ? -12.069 2.615 25.891 1.00 78.38 167 PRO A CA 1
ATOM 1286 C C . PRO A 1 167 ? -11.826 2.298 27.371 1.00 78.38 167 PRO A C 1
ATOM 1288 O O . PRO A 1 167 ? -12.257 1.213 27.831 1.00 78.38 167 PRO A O 1
#

pLDDT: mean 76.1, std 20.02, range [37.66, 98.38]

=== Feature glossary ===
The record interleaves many kinds of information about one protein. Here is each kind framed as the question it answers.

Q: Are the domains correctly placed relative to each other?
A: Predicted aligned error is AlphaFold's pairwise confidence. Unlike pLDDT (per-residue), PAE is per-residue-pair and captures whether two parts of the structure are correctly placed relative to each other. Units are ångströms of expected positional error.

Q: Which residues are in helices, strands, or loops?
A: Eight-state secondary structure (DSSP): H is the canonical α-helix, G the tighter 3₁₀-helix, I the wider π-helix; E/B are β-structure, T and S are turns and bends, and '-' is everything else. DSSP derives these from the pattern of main-chain N–H···O=C hydrogen bonds, not from the sequence.

Q: What if only a Cα trace is available?
A: P-SEA three-state annotation labels each residue as helix, strand, or coil based purely on the geometry of the Cα trace. It serves as a fallback when the full backbone (and thus DSSP) is unavailable.

Q: What are the backbone torsion angles?
A: φ (phi) and ψ (psi) are the two rotatable backbone dihedrals per residue: φ is the C(i-1)–N–Cα–C torsion, ψ is the N–Cα–C–N(i+1) torsion, both in degrees on (−180°, 180°]. α-helical residues cluster near (−60°, −45°); β-strand residues near (−120°, +130°). A Ramachandran plot is simply a scatter of (φ, ψ) f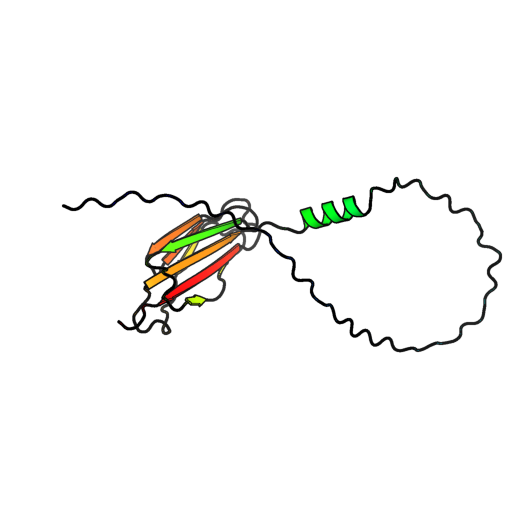or every residue.

Q: What known structures does this most resemble?
A: Structural nearest neighbors (via Foldseek easy-search vs the PDB). Reported per hit: target PDB id, E-value, and alignment TM-score. A TM-score above ~0.5 is the conventional threshold for 'same fold'.

Q: What family and function is it annotated with?
A: Database cross-references. InterPro integrates a dozen domain/family signature databases into unified entries with residue-range hits. GO terms attach function/process/location labels with evidence codes. CATH codes position the fold in a four-level structural taxonomy. Organism is the NCBI-taxonomy species name.

Q: Which residues are buried vs exposed?
A: Solvent accessibility: the surface area of each residue that a 1.4 Å water probe can touch, in Å². When only backbone atoms are present the absolute values are lower than full-atom SASA (side chains contribute most of the area) and are flagged as backbone-only.

Q: What do the diagnostic plots show?
A: Three diagnostic plots accompany the record. The Cα contact map visualizes the tertiary structure as a 2D adjacency matrix (8 Å cutoff, sequence-local contacts suppressed). The Ramachandran plot shows the distribution of backbone (φ, ψ) torsions, with points in the α and β basins reflecting secondary structure content. The PAE plot shows AlphaFold's inter-residue confidence as a color matrix.

Q: What is the amino-acid chain?
A: The amino-acid sequence is the protein's primary structure: the linear order of residues from the N-terminus to the C-terminus, written in one-letter code. Everything else here — the 3D coordinates, the secondary structure, the domain annotations — is ultimately a consequence of this string.

Q: What do the rendered images show?
A: The six renders are orthographic views along the three Cartesian axes in both directions. Representation (cartoon, sticks, or surface) and color scheme (sequence-rainbow or by-chain) vary across proteins so the training set covers all the common visualization conventions.

Q: Where is each backbone atom in 3D?
A: The mmCIF table is the protein's shape written out atom by atom. For each backbone N, Cα, C, and carbonyl O, it records an (x, y, z) coordinate triple in Å plus the residue type, chain letter, and residue number.

Q: How mobile is each atom in the crystal?
A: For experimental (PDB) structures, the B-factor (temperature factor) quantifies the positional spread of each atom in the crystal — a combination of thermal vibration and static disorder — in units of Å². High B-factors mark flexible loops or poorly resolved regions; low B-factors mark the rigid, well-ordered core.

Q: How big and how compact is the whole molecule?
A: Three whole-structure scalars: the radius of gyration (RMS distance of Cα from centroid, in Å), the count of Cα–Cα contacts (pairs closer than 8 Å and separated by more than four residues in sequence — i.e. tertiary, not local, contacts), and the bounding-box dimensions. Together they distinguish compact globular folds from extended fibres or disordered chains.

Q: What does the local fold look like, residue by residue?
A: A 3Di character summarizes, for each residue, the relative orientation of the Cα frame of its nearest spatial neighbor. Because it encodes fold topology rather than chemistry, 3Di alignments detect remote structural similarity that sequence alignment misses.

Q: How confident is the AlphaFold model at each residue?
A: For AlphaFold models, the B-factor field carries pLDDT — the model's own estimate of local accuracy on a 0–100 scale. Regions with pLDDT<50 should be treated as essentially unmodeled; they often correspond to intrinsically disordered segments.